Protein AF-A0A8S7UC18-F1 (afdb_monomer)

Mean predicted aligned error: 8.47 Å

Radius of gyration: 31.79 Å; Cα contacts (8 Å, |Δi|>4): 112; chains: 1; bounding box: 64×29×91 Å

Organism: Escherichia coli (NCBI:txid562)

Solvent-accessible surface area (backbone atoms only — not comparable to full-atom values): 7987 Å² total; per-residue (Å²): 125,61,69,57,77,45,94,47,32,38,75,38,68,78,39,92,89,30,37,31,83,45,75,54,35,80,92,78,70,40,64,42,39,63,86,57,65,70,41,51,53,31,55,48,50,60,50,50,50,49,20,46,74,50,72,45,82,92,50,94,93,53,94,54,54,61,59,54,19,49,50,48,51,51,50,50,53,46,63,75,77,46,83,52,79,92,52,71,69,72,74,55,87,57,61,68,60,51,37,45,76,70,66,40,46,68,57,53,54,52,58,74,70,50,82,51,93,92,66,68,88,76,94,68,87,86,86,130

Nearest PDB structures (foldseek):
  5yvq-assembly1_A  TM=8.294E-01  e=1.688E-02  Muvirus mu

Foldseek 3Di:
DDAQDDPLWAAQPPHHPHTHWDDADPVVRRHGRDDDPVVVVVVVCVQVVLLVVLVHDDDPVDDCSSVVSCCSVVVVVCLVVHDDVVCVCVPPPDPVVVCVVVVNVVVVVCVVQDADPVGDDDPDDDDD

Structure (mmCIF, N/CA/C/O backbone):
data_AF-A0A8S7UC18-F1
#
_entry.id   AF-A0A8S7UC18-F1
#
loop_
_atom_site.group_PDB
_atom_site.id
_atom_site.type_symbol
_atom_site.label_atom_id
_atom_site.label_alt_id
_atom_site.label_comp_id
_atom_site.label_asym_id
_atom_site.label_entity_id
_atom_site.label_seq_id
_atom_site.pdbx_PDB_ins_code
_atom_site.Cartn_x
_atom_site.Cartn_y
_atom_site.Cartn_z
_atom_site.occupancy
_atom_site.B_iso_or_equiv
_atom_site.auth_seq_id
_atom_site.auth_comp_id
_atom_site.auth_asym_id
_atom_site.auth_atom_id
_atom_site.pdbx_PDB_model_num
ATOM 1 N N . MET A 1 1 ? 11.197 -7.104 -11.464 1.00 84.38 1 MET A N 1
ATOM 2 C CA . MET A 1 1 ? 11.539 -5.950 -12.323 1.00 84.38 1 MET A CA 1
ATOM 3 C C . MET A 1 1 ? 12.794 -6.241 -13.143 1.00 84.38 1 MET A C 1
ATOM 5 O O . MET A 1 1 ? 13.804 -6.654 -12.576 1.00 84.38 1 MET A O 1
ATOM 9 N N . HIS A 1 2 ? 12.729 -6.039 -14.463 1.00 88.25 2 HIS A N 1
ATOM 10 C CA . HIS A 1 2 ? 13.870 -6.159 -15.384 1.00 88.25 2 HIS A CA 1
ATOM 11 C C . HIS A 1 2 ? 14.790 -4.935 -15.265 1.00 88.25 2 HIS A C 1
ATOM 13 O O . HIS A 1 2 ? 14.333 -3.851 -14.909 1.00 88.25 2 HIS A O 1
ATOM 19 N N . ARG A 1 3 ? 16.091 -5.085 -15.533 1.00 90.88 3 ARG A N 1
ATOM 20 C CA . ARG A 1 3 ? 17.024 -3.948 -15.664 1.00 90.88 3 ARG A CA 1
ATOM 21 C C . ARG A 1 3 ? 17.367 -3.756 -17.131 1.00 90.88 3 ARG A C 1
ATOM 23 O O . ARG A 1 3 ? 17.449 -4.730 -17.864 1.00 90.88 3 ARG A O 1
ATOM 30 N N . ILE A 1 4 ? 17.658 -2.520 -17.532 1.00 93.62 4 ILE A N 1
ATOM 31 C CA . ILE A 1 4 ? 18.018 -2.242 -18.922 1.00 93.62 4 ILE A CA 1
ATOM 32 C C . ILE A 1 4 ? 19.303 -2.975 -19.336 1.00 93.62 4 ILE A C 1
ATOM 34 O O . ILE A 1 4 ? 20.353 -2.854 -18.703 1.00 93.62 4 ILE A O 1
ATOM 38 N N . ASP A 1 5 ? 19.205 -3.734 -20.417 1.00 93.25 5 ASP A N 1
ATOM 39 C CA . ASP A 1 5 ? 20.225 -4.659 -20.913 1.00 93.25 5 ASP A CA 1
ATOM 40 C C . ASP A 1 5 ? 20.492 -4.493 -22.418 1.00 93.25 5 ASP A C 1
ATOM 42 O O . ASP A 1 5 ? 21.153 -5.324 -23.040 1.00 93.25 5 ASP A O 1
ATOM 46 N N . THR A 1 6 ? 20.027 -3.389 -23.011 1.00 94.19 6 THR A N 1
ATOM 47 C CA . THR A 1 6 ? 20.356 -3.023 -24.394 1.00 94.19 6 THR A CA 1
ATOM 48 C C . THR A 1 6 ? 21.851 -2.744 -24.567 1.00 94.19 6 THR A C 1
ATOM 50 O O . THR A 1 6 ? 22.554 -2.391 -23.622 1.00 94.19 6 THR A O 1
ATOM 53 N N . LEU A 1 7 ? 22.353 -2.837 -25.805 1.00 93.44 7 LEU A N 1
ATOM 54 C CA . LEU A 1 7 ? 23.780 -2.638 -26.122 1.00 93.44 7 LEU A CA 1
ATOM 55 C C . LEU A 1 7 ? 24.335 -1.271 -25.684 1.00 93.44 7 LEU A C 1
ATOM 57 O O . LEU A 1 7 ? 25.523 -1.131 -25.417 1.00 93.44 7 LEU A O 1
ATOM 61 N N . THR A 1 8 ? 23.473 -0.261 -25.611 1.00 94.25 8 THR A N 1
ATOM 62 C CA . THR A 1 8 ? 23.797 1.109 -25.183 1.00 94.25 8 THR A CA 1
ATOM 63 C C . THR A 1 8 ? 23.576 1.358 -23.685 1.00 94.25 8 THR A C 1
ATOM 65 O O . THR A 1 8 ? 23.678 2.497 -23.221 1.00 94.25 8 THR A O 1
ATOM 68 N N . ALA A 1 9 ? 23.202 0.333 -22.916 1.00 93.88 9 ALA A N 1
ATOM 69 C CA . ALA A 1 9 ? 23.102 0.438 -21.467 1.00 93.88 9 ALA A CA 1
ATOM 70 C C . ALA A 1 9 ? 24.495 0.644 -20.857 1.00 93.88 9 ALA A C 1
ATOM 72 O O . ALA A 1 9 ? 25.483 0.045 -21.286 1.00 93.88 9 ALA A O 1
ATOM 73 N N . VAL A 1 10 ? 24.592 1.481 -19.824 1.00 94.19 10 VAL A N 1
ATOM 74 C CA . VAL A 1 10 ? 25.854 1.642 -19.097 1.00 94.19 10 VAL A CA 1
ATOM 75 C C . VAL A 1 10 ? 26.005 0.471 -18.149 1.00 94.19 10 VAL A C 1
ATOM 77 O O . VAL A 1 10 ? 25.267 0.370 -17.164 1.00 94.19 10 VAL A O 1
ATOM 80 N N . LYS A 1 11 ? 26.971 -0.397 -18.451 1.00 94.06 11 LYS A N 1
ATOM 81 C CA . LYS A 1 11 ? 27.294 -1.549 -17.620 1.00 94.06 11 LYS A CA 1
ATOM 82 C C . LYS A 1 11 ? 27.693 -1.109 -16.211 1.00 94.06 11 LYS A C 1
ATOM 84 O O . LYS A 1 11 ? 28.453 -0.157 -16.055 1.00 94.06 11 LYS A O 1
ATOM 89 N N . ASP A 1 12 ? 27.162 -1.800 -15.206 1.00 93.38 12 ASP A N 1
ATOM 90 C CA . ASP A 1 12 ? 27.520 -1.638 -13.790 1.00 93.38 12 ASP A CA 1
ATOM 91 C C . ASP A 1 12 ? 27.392 -0.204 -13.226 1.00 93.38 12 ASP A C 1
ATOM 93 O O . ASP A 1 12 ? 28.030 0.131 -12.226 1.00 93.38 12 ASP A O 1
ATOM 97 N N . LYS A 1 13 ? 26.540 0.654 -13.816 1.00 93.44 13 LYS A N 1
ATOM 98 C CA . LYS A 1 13 ? 26.346 2.056 -13.383 1.00 93.44 13 LYS A CA 1
ATOM 99 C C . LYS A 1 13 ? 26.041 2.188 -11.884 1.00 93.44 13 LYS A C 1
ATOM 101 O O . LYS A 1 13 ? 26.439 3.171 -11.265 1.00 93.44 13 LYS A O 1
ATOM 106 N N . PHE A 1 14 ? 25.335 1.214 -11.310 1.00 93.56 14 PHE A N 1
ATOM 107 C CA . PHE A 1 14 ? 24.957 1.193 -9.893 1.00 93.56 14 PHE A CA 1
ATOM 108 C C . PHE A 1 14 ? 25.646 0.068 -9.094 1.00 93.56 14 PHE A C 1
ATOM 110 O O . PHE A 1 14 ? 25.153 -0.328 -8.036 1.00 93.56 14 PHE A O 1
ATOM 117 N N . GLY A 1 15 ? 26.758 -0.474 -9.602 1.00 94.19 15 GLY A N 1
ATOM 118 C CA . GLY A 1 15 ? 27.508 -1.595 -9.025 1.00 94.19 15 GLY A CA 1
ATOM 119 C C . GLY A 1 15 ? 27.461 -2.867 -9.886 1.00 94.19 15 GLY A C 1
ATOM 120 O O . GLY A 1 15 ? 26.775 -2.882 -10.908 1.00 94.19 15 GLY A O 1
ATOM 121 N N . PRO A 1 16 ? 28.164 -3.944 -9.485 1.00 94.62 16 PRO A N 1
ATOM 122 C CA . PRO A 1 16 ? 28.284 -5.164 -10.286 1.00 94.62 16 PRO A CA 1
ATOM 123 C C . PRO A 1 16 ? 26.925 -5.767 -10.676 1.00 94.62 16 PRO A C 1
ATOM 125 O O . PRO A 1 16 ? 26.067 -5.986 -9.821 1.00 94.62 16 PRO A O 1
ATOM 128 N N . GLY A 1 17 ? 26.728 -6.009 -11.972 1.00 90.06 17 GLY A N 1
ATOM 129 C CA . GLY A 1 17 ? 25.494 -6.509 -12.583 1.00 90.06 17 GLY A CA 1
ATOM 130 C C . GLY A 1 17 ? 24.363 -5.479 -12.695 1.00 90.06 17 GLY A C 1
ATOM 131 O O . GLY A 1 17 ? 23.266 -5.819 -13.135 1.00 90.06 17 GLY A O 1
ATOM 132 N N . LYS A 1 18 ? 24.577 -4.223 -12.283 1.00 93.00 18 LYS A N 1
ATOM 133 C CA . LYS A 1 18 ? 23.518 -3.206 -12.182 1.00 93.00 18 LYS A CA 1
ATOM 134 C C . LYS A 1 18 ? 23.664 -2.155 -13.273 1.00 93.00 18 LYS A C 1
ATOM 136 O O . LYS A 1 18 ? 24.070 -1.017 -13.024 1.00 93.00 18 LYS A O 1
ATOM 141 N N . ASN A 1 19 ? 23.291 -2.556 -14.483 1.00 94.31 19 ASN A N 1
ATOM 142 C CA . ASN A 1 19 ? 23.241 -1.673 -15.642 1.00 94.31 19 ASN A CA 1
ATOM 143 C C . ASN A 1 19 ? 22.250 -0.517 -15.432 1.00 94.31 19 ASN A C 1
ATOM 145 O O . ASN A 1 19 ? 21.282 -0.635 -14.670 1.00 94.31 19 ASN A O 1
ATOM 149 N N . GLY A 1 20 ? 22.487 0.607 -16.111 1.00 92.94 20 GLY A N 1
ATOM 150 C CA . GLY A 1 20 ? 21.640 1.791 -15.997 1.00 92.94 20 GLY A CA 1
ATOM 151 C C . GLY A 1 20 ? 21.587 2.656 -17.252 1.00 92.94 20 GLY A C 1
ATOM 152 O O . GLY A 1 20 ? 22.397 2.520 -18.170 1.00 92.94 20 GLY A O 1
ATOM 153 N N . PHE A 1 21 ? 20.625 3.578 -17.254 1.00 94.81 21 PHE A N 1
ATOM 154 C CA . PHE A 1 21 ? 20.389 4.522 -18.343 1.00 94.81 21 PHE A CA 1
ATOM 155 C C . PHE A 1 21 ? 21.452 5.624 -18.395 1.00 94.81 21 PHE A C 1
ATOM 157 O O . PHE A 1 21 ? 21.964 6.063 -17.360 1.00 94.81 21 PHE A O 1
ATOM 164 N N . THR A 1 22 ? 21.759 6.110 -19.592 1.00 93.62 22 THR A N 1
ATOM 165 C CA . THR A 1 22 ? 22.568 7.309 -19.823 1.00 93.62 22 THR A CA 1
ATOM 166 C C . THR A 1 22 ? 21.980 8.145 -20.943 1.00 93.62 22 THR A C 1
ATOM 168 O O . THR A 1 22 ? 21.486 7.608 -21.936 1.00 93.62 22 THR A O 1
ATOM 171 N N . ASP A 1 23 ? 22.124 9.459 -20.808 1.00 94.69 23 ASP A N 1
ATOM 172 C CA . ASP A 1 23 ? 21.851 10.386 -21.897 1.00 94.69 23 ASP A CA 1
ATOM 173 C C . ASP A 1 23 ? 22.912 10.249 -22.989 1.00 94.69 23 ASP A C 1
ATOM 175 O O . ASP A 1 23 ? 24.070 9.881 -22.734 1.00 94.69 23 ASP A O 1
ATOM 179 N N . GLY A 1 24 ? 22.501 10.572 -24.212 1.00 93.50 24 GLY A N 1
ATOM 180 C CA . GLY A 1 24 ? 23.411 10.722 -25.336 1.00 93.50 24 GLY A CA 1
ATOM 181 C C . GLY A 1 24 ? 24.214 12.016 -25.224 1.00 93.50 24 GLY A C 1
ATOM 182 O O . GLY A 1 24 ? 23.760 13.010 -24.664 1.00 93.50 24 GLY A O 1
ATOM 183 N N . ASN A 1 25 ? 25.421 12.018 -25.780 1.00 93.81 25 ASN A N 1
ATOM 184 C CA . ASN A 1 25 ? 26.259 13.204 -25.870 1.00 93.81 25 ASN A CA 1
ATOM 185 C C . ASN A 1 25 ? 26.979 13.223 -27.220 1.00 93.81 25 ASN A C 1
ATOM 187 O O . ASN A 1 25 ? 27.957 12.505 -27.429 1.00 93.81 25 ASN A O 1
ATOM 191 N N . LEU A 1 26 ? 26.500 14.083 -28.122 1.00 91.12 26 LEU A N 1
ATOM 192 C CA . LEU A 1 26 ? 27.039 14.224 -29.477 1.00 91.12 26 LEU A CA 1
ATOM 193 C C . LEU A 1 26 ? 28.514 14.642 -29.480 1.00 91.12 26 LEU A C 1
ATOM 195 O O . LEU A 1 26 ? 29.284 14.154 -30.300 1.00 91.12 26 LEU A O 1
ATOM 199 N N . ARG A 1 27 ? 28.933 15.495 -28.534 1.00 93.75 27 ARG A N 1
ATOM 200 C CA . ARG A 1 27 ? 30.317 15.989 -28.448 1.00 93.75 27 ARG A CA 1
ATOM 201 C C . ARG A 1 27 ? 31.310 14.874 -28.127 1.00 93.75 27 ARG A C 1
ATOM 203 O O . ARG A 1 27 ? 32.454 14.941 -28.557 1.00 93.75 27 ARG A O 1
ATOM 210 N N . THR A 1 28 ? 30.890 13.874 -27.355 1.00 90.62 28 THR A N 1
ATOM 211 C CA . THR A 1 28 ? 31.739 12.736 -26.969 1.00 90.62 28 THR A CA 1
ATOM 212 C C . THR A 1 28 ? 31.429 11.461 -27.755 1.00 90.62 28 THR A C 1
ATOM 214 O O . THR A 1 28 ? 32.018 10.423 -27.467 1.00 90.62 28 THR A O 1
ATOM 217 N N . GLY A 1 29 ? 30.500 11.514 -28.717 1.00 89.94 29 GLY A N 1
ATOM 218 C CA . GLY A 1 29 ? 30.042 10.347 -29.475 1.00 89.94 29 GLY A CA 1
ATOM 219 C C . GLY A 1 29 ? 29.262 9.317 -28.646 1.00 89.94 29 GLY A C 1
ATOM 220 O O . GLY A 1 29 ? 29.080 8.186 -29.090 1.00 89.94 29 GLY A O 1
ATOM 221 N N . ARG A 1 30 ? 28.802 9.668 -27.437 1.00 89.50 30 ARG A N 1
ATOM 222 C CA . ARG A 1 30 ? 28.034 8.757 -26.574 1.00 89.50 30 ARG A CA 1
ATOM 223 C C . ARG A 1 30 ? 26.602 8.634 -27.090 1.00 89.50 30 ARG A C 1
ATOM 225 O O . ARG A 1 30 ? 25.895 9.635 -27.189 1.00 89.50 30 ARG A O 1
ATOM 232 N N . LEU A 1 31 ? 26.152 7.408 -27.337 1.00 92.12 31 LEU A N 1
ATOM 233 C CA . LEU A 1 31 ? 24.748 7.118 -27.627 1.00 92.12 31 LEU A CA 1
ATOM 234 C C . LEU A 1 31 ? 23.908 7.152 -26.343 1.00 92.12 31 LEU A C 1
ATOM 236 O O . LEU A 1 31 ? 24.386 6.767 -25.275 1.00 92.12 31 LEU A O 1
ATOM 240 N N . ALA A 1 32 ? 22.658 7.600 -26.458 1.00 95.50 32 ALA A N 1
ATOM 241 C CA . ALA A 1 32 ? 21.679 7.446 -25.387 1.00 95.50 32 ALA A CA 1
ATOM 242 C C . ALA A 1 32 ? 21.317 5.966 -25.216 1.00 95.50 32 ALA A C 1
ATOM 244 O O . ALA A 1 32 ? 21.369 5.197 -26.179 1.00 95.50 32 ALA A O 1
ATOM 245 N N . THR A 1 33 ? 20.919 5.571 -24.008 1.00 95.69 33 THR A N 1
ATOM 246 C CA . THR A 1 33 ? 20.434 4.211 -23.770 1.00 95.69 33 THR A CA 1
ATOM 247 C C . THR A 1 33 ? 19.137 3.959 -24.534 1.00 95.69 33 THR A C 1
ATOM 249 O O . THR A 1 33 ? 18.122 4.607 -24.294 1.00 95.69 33 THR A O 1
ATOM 252 N N . TRP A 1 34 ? 19.166 2.991 -25.442 1.00 94.56 34 TRP A N 1
ATOM 253 C CA . TRP A 1 34 ? 17.998 2.476 -26.135 1.00 94.56 34 TRP A CA 1
ATOM 254 C C . TRP A 1 34 ? 17.048 1.796 -25.167 1.00 94.56 34 TRP A C 1
ATOM 256 O O . TRP A 1 34 ? 17.471 1.058 -24.274 1.00 94.56 34 TRP A O 1
ATOM 266 N N . LEU A 1 35 ? 15.763 2.018 -25.403 1.00 92.62 35 LEU A N 1
ATOM 267 C CA . LEU A 1 35 ? 14.676 1.345 -24.715 1.00 92.62 35 LEU A CA 1
ATOM 268 C C . LEU A 1 35 ? 14.359 0.025 -25.433 1.00 92.62 35 LEU A C 1
ATOM 270 O O . LEU A 1 35 ? 14.496 -0.064 -26.652 1.00 92.62 35 LEU A O 1
ATOM 274 N N . ASN A 1 36 ? 13.934 -0.994 -24.687 1.00 91.31 36 ASN A N 1
ATOM 275 C CA . ASN A 1 36 ? 13.451 -2.265 -25.231 1.00 91.31 36 ASN A CA 1
ATOM 276 C C . ASN A 1 36 ? 12.106 -2.652 -24.603 1.00 91.31 36 ASN A C 1
ATOM 278 O O . ASN A 1 36 ? 11.757 -2.158 -23.531 1.00 91.31 36 ASN A O 1
ATOM 282 N N . SER A 1 37 ? 11.358 -3.531 -25.276 1.00 94.38 37 SER A N 1
ATOM 283 C CA . SER A 1 37 ? 10.059 -4.006 -24.784 1.00 94.38 37 SER A CA 1
ATOM 284 C C . SER A 1 37 ? 10.197 -4.727 -23.448 1.00 94.38 37 SER A C 1
ATOM 286 O O . SER A 1 37 ? 9.489 -4.383 -22.520 1.00 94.38 37 SER A O 1
ATOM 288 N N . ALA A 1 38 ? 11.195 -5.604 -23.291 1.00 92.75 38 ALA A N 1
ATOM 289 C CA . ALA A 1 38 ? 11.399 -6.374 -22.061 1.00 92.75 38 ALA A CA 1
ATOM 290 C C . ALA A 1 38 ? 11.433 -5.511 -20.780 1.00 92.75 38 ALA A C 1
ATOM 292 O O . ALA A 1 38 ? 10.881 -5.903 -19.754 1.00 92.75 38 ALA A O 1
ATOM 293 N N . MET A 1 39 ? 12.052 -4.324 -20.824 1.00 92.19 39 MET A N 1
ATOM 294 C CA . MET A 1 39 ? 12.046 -3.389 -19.694 1.00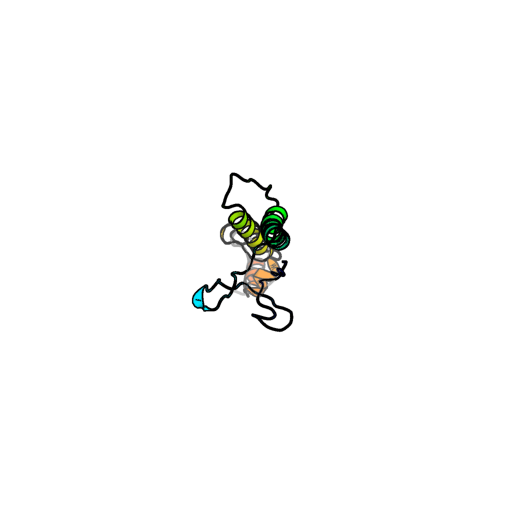 92.19 39 MET A CA 1
ATOM 295 C C . MET A 1 39 ? 10.666 -2.759 -19.463 1.00 92.19 39 MET A C 1
ATOM 297 O O . MET A 1 39 ? 10.238 -2.643 -18.316 1.00 92.19 39 MET A O 1
ATOM 301 N N . TRP A 1 40 ? 9.992 -2.324 -20.527 1.00 94.00 40 TRP A N 1
ATOM 302 C CA . TRP A 1 40 ? 8.689 -1.660 -20.435 1.00 94.00 40 TRP A CA 1
ATOM 303 C C . TRP A 1 40 ? 7.568 -2.619 -20.048 1.00 94.00 40 TRP A C 1
ATOM 305 O O . TRP A 1 40 ? 6.765 -2.267 -19.190 1.00 94.00 40 TRP A O 1
ATOM 315 N N . ASP A 1 41 ? 7.581 -3.836 -20.585 1.00 95.75 41 ASP A N 1
ATOM 316 C CA . ASP A 1 41 ? 6.683 -4.919 -20.193 1.00 95.75 41 ASP A CA 1
ATOM 317 C C . ASP A 1 41 ? 6.869 -5.212 -18.700 1.00 95.75 41 ASP A C 1
ATOM 319 O O . ASP A 1 41 ? 5.907 -5.238 -17.945 1.00 95.75 41 ASP A O 1
ATOM 323 N N . ALA A 1 42 ? 8.116 -5.309 -18.219 1.00 94.94 42 ALA A N 1
ATOM 324 C CA . ALA A 1 42 ? 8.365 -5.505 -16.794 1.00 94.94 42 ALA A CA 1
ATOM 325 C C . ALA A 1 42 ? 7.860 -4.340 -15.924 1.00 94.94 42 ALA A C 1
ATOM 327 O O . ALA A 1 42 ? 7.390 -4.581 -14.821 1.00 94.94 42 ALA A O 1
ATOM 328 N N . ILE A 1 43 ? 7.960 -3.084 -16.375 1.00 94.50 43 ILE A N 1
ATOM 329 C CA . ILE A 1 43 ? 7.388 -1.939 -15.643 1.00 94.50 43 ILE A CA 1
ATOM 330 C C . ILE A 1 43 ? 5.859 -2.031 -15.614 1.00 94.50 43 ILE A C 1
ATOM 332 O O . ILE A 1 43 ? 5.263 -1.803 -14.562 1.00 94.50 43 ILE A O 1
ATOM 336 N N . GLN A 1 44 ? 5.238 -2.364 -16.746 1.00 95.25 44 GLN A N 1
ATOM 337 C CA . GLN A 1 44 ? 3.792 -2.522 -16.850 1.00 95.25 44 GLN A CA 1
ATOM 338 C C . GLN A 1 44 ? 3.300 -3.611 -15.895 1.00 95.25 44 GLN A C 1
ATOM 340 O O . GLN A 1 44 ? 2.444 -3.332 -15.065 1.00 95.25 44 GLN A O 1
ATOM 345 N N . GLU A 1 45 ? 3.887 -4.806 -15.945 1.00 96.56 45 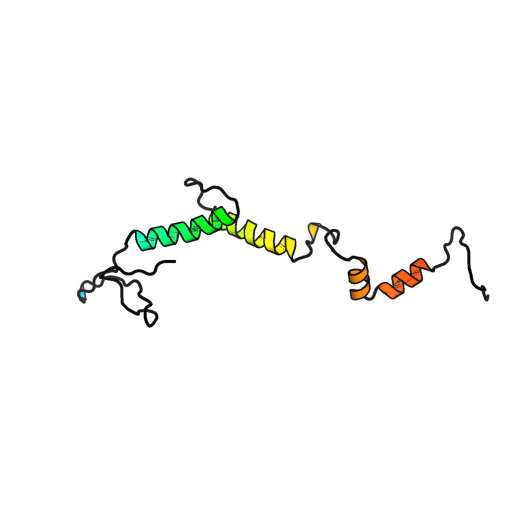GLU A N 1
ATOM 346 C CA . GLU A 1 45 ? 3.449 -5.941 -15.129 1.00 96.56 45 GLU A CA 1
ATOM 347 C C . GLU A 1 45 ? 3.661 -5.711 -13.624 1.00 96.56 45 GLU A C 1
ATOM 349 O O . GLU A 1 45 ? 2.857 -6.166 -12.815 1.00 96.56 45 GLU A O 1
ATOM 354 N N . GLU A 1 46 ? 4.688 -4.958 -13.212 1.00 96.19 46 GLU A N 1
ATOM 355 C CA . GLU A 1 46 ? 4.862 -4.584 -11.797 1.00 96.19 46 GLU A CA 1
ATOM 356 C C . GLU A 1 46 ? 3.755 -3.631 -11.317 1.00 96.19 46 GLU A C 1
ATOM 358 O O . GLU A 1 46 ? 3.300 -3.738 -10.180 1.00 96.19 46 GLU A O 1
ATOM 363 N N . ILE A 1 47 ? 3.293 -2.713 -12.173 1.00 95.62 47 ILE A N 1
ATOM 364 C CA . ILE A 1 47 ? 2.194 -1.791 -11.850 1.00 95.62 47 ILE A CA 1
ATOM 365 C C . ILE A 1 47 ? 0.848 -2.524 -11.895 1.00 95.62 47 ILE A C 1
ATOM 367 O O . ILE A 1 47 ? 0.074 -2.446 -10.939 1.00 95.62 47 ILE A O 1
ATOM 371 N N . CYS A 1 48 ? 0.581 -3.254 -12.979 1.00 96.50 48 CYS A N 1
ATOM 372 C CA . CYS A 1 48 ? -0.633 -4.041 -13.172 1.00 96.50 48 CYS A CA 1
ATOM 373 C C . CYS A 1 48 ? -0.799 -5.080 -12.062 1.00 96.50 48 CYS A C 1
ATOM 375 O O . CYS A 1 48 ? -1.854 -5.132 -11.436 1.00 96.50 48 CYS A O 1
ATOM 377 N N . GLY A 1 49 ? 0.270 -5.796 -11.709 1.00 96.19 49 GLY A N 1
ATOM 378 C CA . GLY A 1 49 ? 0.231 -6.803 -10.656 1.00 96.19 49 GLY A CA 1
ATOM 379 C C . GLY A 1 49 ? -0.129 -6.245 -9.275 1.00 96.19 49 GLY A C 1
ATOM 380 O O . GLY A 1 49 ? -0.742 -6.953 -8.480 1.00 96.19 49 GLY A O 1
ATOM 381 N N . VAL A 1 50 ? 0.202 -4.985 -8.959 1.00 95.69 50 VAL A N 1
ATOM 382 C CA . VAL A 1 50 ? -0.259 -4.336 -7.713 1.00 95.69 50 VAL A CA 1
ATOM 383 C C . VAL A 1 50 ? -1.765 -4.071 -7.758 1.00 95.69 50 VAL A C 1
ATOM 385 O O . VAL A 1 50 ? -2.456 -4.305 -6.767 1.00 95.69 50 VAL A O 1
ATOM 388 N N . ILE A 1 51 ? -2.276 -3.610 -8.899 1.00 96.31 51 ILE A N 1
ATOM 389 C CA . ILE A 1 51 ? -3.696 -3.292 -9.098 1.00 96.31 51 ILE A CA 1
ATOM 390 C C . ILE A 1 51 ? -4.551 -4.560 -9.023 1.00 96.31 51 ILE A C 1
ATOM 392 O O . ILE A 1 51 ? -5.530 -4.611 -8.278 1.00 96.31 51 ILE A O 1
ATOM 396 N N . GLU A 1 52 ? -4.130 -5.614 -9.714 1.00 95.62 52 GLU A N 1
ATOM 397 C CA . GLU A 1 52 ? -4.827 -6.899 -9.733 1.00 95.62 52 GLU A CA 1
ATOM 398 C C . GLU A 1 52 ? -4.798 -7.585 -8.363 1.00 95.62 52 GLU A C 1
ATOM 400 O O . GLU A 1 52 ? -5.810 -8.127 -7.921 1.00 95.62 52 GLU A O 1
ATOM 405 N N . LYS A 1 53 ? -3.675 -7.512 -7.631 1.00 93.81 53 LYS A N 1
ATOM 406 C CA . LYS A 1 53 ? -3.594 -8.014 -6.245 1.00 93.81 53 LYS A CA 1
ATOM 407 C C . LYS A 1 53 ? -4.522 -7.277 -5.286 1.00 93.81 53 LYS A C 1
ATOM 409 O O . LYS A 1 53 ? -4.956 -7.871 -4.305 1.00 93.81 53 LYS A O 1
ATOM 414 N N . ALA A 1 54 ? -4.832 -6.011 -5.559 1.00 92.56 54 ALA A N 1
ATOM 415 C CA . ALA A 1 54 ? -5.844 -5.265 -4.819 1.00 92.56 54 ALA A CA 1
ATOM 416 C C . ALA A 1 54 ? -7.287 -5.651 -5.211 1.00 92.56 54 ALA A C 1
ATOM 418 O O . ALA A 1 54 ? -8.233 -5.105 -4.647 1.00 92.56 54 ALA A O 1
ATOM 419 N N . GLY A 1 55 ? -7.471 -6.569 -6.168 1.00 92.62 55 GLY A N 1
ATOM 420 C CA . GLY A 1 55 ? -8.776 -7.014 -6.662 1.00 92.62 55 GLY A CA 1
ATOM 421 C C . GLY A 1 55 ? -9.435 -6.051 -7.653 1.00 92.62 55 GLY A C 1
ATOM 422 O O . GLY A 1 55 ? -10.634 -6.162 -7.896 1.00 92.62 55 GLY A O 1
ATOM 423 N N . ILE A 1 56 ? -8.684 -5.095 -8.206 1.00 94.88 56 ILE A N 1
ATOM 424 C CA . ILE A 1 56 ? -9.185 -4.121 -9.181 1.00 94.88 56 ILE A CA 1
ATOM 425 C C . ILE A 1 56 ? -8.937 -4.654 -10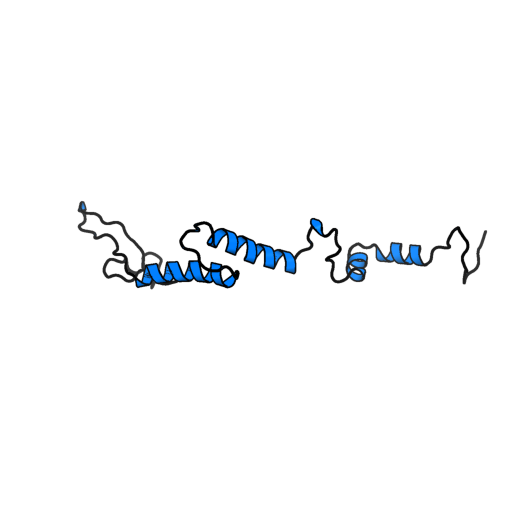.600 1.00 94.88 56 ILE A C 1
ATOM 427 O O . ILE A 1 56 ? -7.830 -5.080 -10.923 1.00 94.88 56 ILE A O 1
ATOM 431 N N . GLU A 1 57 ? -9.949 -4.589 -11.467 1.00 96.56 57 GLU A N 1
ATOM 432 C CA . GLU A 1 57 ? -9.808 -4.900 -12.896 1.00 96.56 57 GLU A CA 1
ATOM 433 C C . GLU A 1 57 ? -9.120 -3.745 -13.645 1.00 96.56 57 GLU A C 1
ATOM 435 O O . GLU A 1 57 ? -9.434 -2.572 -13.430 1.00 96.56 57 GLU A O 1
ATOM 440 N N . LEU A 1 58 ? -8.172 -4.055 -14.531 1.00 96.19 58 LEU A N 1
ATOM 441 C CA . LEU A 1 58 ? -7.423 -3.049 -15.288 1.00 96.19 58 LEU A CA 1
ATOM 442 C C . LEU A 1 58 ? -8.328 -2.291 -16.271 1.00 96.19 58 LEU A C 1
ATOM 444 O O . LEU A 1 58 ? -9.039 -2.887 -17.077 1.00 96.19 58 LEU A O 1
ATOM 448 N N . ASN A 1 59 ? -8.245 -0.962 -16.251 1.00 96.62 59 ASN A N 1
ATOM 449 C CA . ASN A 1 59 ? -9.034 -0.075 -17.092 1.00 96.62 59 ASN A CA 1
ATOM 450 C C . ASN A 1 59 ? -8.136 0.994 -17.724 1.00 96.62 59 ASN A C 1
ATOM 452 O O . ASN A 1 59 ? -7.681 1.926 -17.071 1.00 96.62 59 ASN A O 1
ATOM 456 N N . LYS A 1 60 ? -7.931 0.892 -19.039 1.00 95.75 60 LYS A N 1
ATOM 457 C CA . LYS A 1 60 ? -7.071 1.809 -19.805 1.00 95.75 60 LYS A CA 1
ATOM 458 C C . LYS A 1 60 ? -7.530 3.274 -19.806 1.00 95.75 60 LYS A C 1
ATOM 460 O O . LYS A 1 60 ? -6.715 4.149 -20.079 1.00 95.75 60 LYS A O 1
ATOM 465 N N . GLU A 1 61 ? -8.809 3.535 -19.537 1.00 97.19 61 GLU A N 1
ATOM 466 C CA . GLU A 1 61 ? -9.366 4.894 -19.469 1.00 97.19 61 GLU A CA 1
ATOM 467 C C . GLU A 1 61 ? -9.182 5.519 -18.072 1.00 97.19 61 GLU A C 1
ATOM 469 O O . GLU A 1 61 ? -9.537 6.675 -17.845 1.00 97.19 61 GLU A O 1
ATOM 474 N N . GLU A 1 62 ? -8.639 4.760 -17.117 1.00 93.81 62 GLU A N 1
ATOM 475 C CA . GLU A 1 62 ? -8.478 5.153 -15.724 1.00 93.81 62 GLU A CA 1
ATOM 476 C C . GLU A 1 62 ? -6.993 5.283 -15.365 1.00 93.81 62 GLU A C 1
ATOM 478 O O . GLU A 1 62 ? -6.194 4.365 -15.532 1.00 93.81 62 GLU A O 1
ATOM 483 N N . HIS A 1 63 ? -6.599 6.456 -14.868 1.00 94.19 63 HIS A N 1
ATOM 484 C CA . HIS A 1 63 ? -5.188 6.799 -14.644 1.00 94.19 63 HIS A CA 1
ATOM 485 C C . HIS A 1 63 ? -4.814 6.934 -13.159 1.00 94.19 63 HIS A C 1
ATOM 487 O O . HIS A 1 63 ? -3.740 7.432 -12.831 1.00 94.19 63 HIS A O 1
ATOM 493 N N . ASP A 1 64 ? -5.684 6.480 -12.253 1.00 96.25 64 ASP A N 1
ATOM 494 C CA . ASP A 1 64 ? -5.485 6.494 -10.798 1.00 96.25 64 ASP A CA 1
ATOM 495 C C . ASP A 1 64 ? -5.596 5.094 -10.154 1.00 96.25 64 ASP A C 1
ATOM 497 O O . ASP A 1 64 ? -5.607 4.967 -8.928 1.00 96.25 64 ASP A O 1
ATOM 501 N N . GLN A 1 65 ? -5.616 4.024 -10.958 1.00 95.44 65 GLN A N 1
ATOM 502 C CA . GLN A 1 65 ? -5.801 2.651 -10.470 1.00 95.44 65 GLN A CA 1
ATOM 503 C C . GLN A 1 65 ? -4.712 2.203 -9.488 1.00 95.44 65 GLN A C 1
ATOM 505 O O . GLN A 1 65 ? -5.023 1.603 -8.462 1.00 95.44 65 GLN A O 1
ATOM 510 N N . LEU A 1 66 ? -3.440 2.538 -9.747 1.00 95.62 66 LEU A N 1
ATOM 511 C CA . LEU A 1 66 ? -2.342 2.219 -8.825 1.00 95.62 66 LEU A CA 1
ATOM 512 C C . LEU A 1 66 ? -2.527 2.913 -7.468 1.00 95.62 66 LEU A C 1
ATOM 514 O O . LEU A 1 66 ? -2.274 2.321 -6.422 1.00 95.62 66 LEU A O 1
ATOM 518 N N . TYR A 1 67 ? -3.006 4.157 -7.473 1.00 93.81 67 TYR A N 1
ATOM 519 C CA . TYR A 1 67 ? -3.293 4.897 -6.247 1.00 93.81 67 TYR A CA 1
ATOM 520 C C . TYR A 1 67 ? -4.431 4.241 -5.451 1.00 93.81 67 TYR A C 1
ATOM 522 O O . TYR A 1 67 ? -4.284 4.005 -4.250 1.00 93.81 67 TYR A O 1
ATOM 530 N N . LYS A 1 68 ? -5.529 3.870 -6.123 1.00 93.25 68 LYS A N 1
ATOM 531 C CA . LYS A 1 68 ? -6.651 3.137 -5.512 1.00 93.25 68 LYS A CA 1
ATOM 532 C C . LYS A 1 68 ? -6.210 1.790 -4.941 1.00 93.25 68 LYS A C 1
ATOM 534 O O . LYS A 1 68 ? -6.576 1.460 -3.817 1.00 93.25 68 LYS A O 1
ATOM 539 N N . ALA A 1 69 ? -5.379 1.054 -5.676 1.00 94.62 69 ALA A N 1
ATOM 540 C CA . ALA A 1 69 ? -4.831 -0.224 -5.239 1.00 94.62 69 ALA A CA 1
ATOM 541 C C . ALA A 1 69 ? -4.008 -0.085 -3.952 1.00 94.62 69 ALA A C 1
ATOM 543 O O . ALA A 1 69 ? -4.213 -0.838 -3.005 1.00 94.62 69 ALA A O 1
ATOM 544 N N . ILE A 1 70 ? -3.128 0.920 -3.877 1.00 92.56 70 ILE A N 1
ATOM 545 C CA . ILE A 1 70 ? -2.335 1.195 -2.671 1.00 92.56 70 ILE A CA 1
ATOM 546 C C . ILE A 1 70 ? -3.244 1.538 -1.487 1.00 92.56 70 ILE A C 1
ATOM 548 O O . ILE A 1 70 ? -3.043 1.003 -0.400 1.00 92.56 70 ILE A O 1
ATOM 552 N N . LEU A 1 71 ? -4.259 2.388 -1.682 1.00 89.12 71 LEU A N 1
ATOM 553 C CA . LEU A 1 71 ? -5.213 2.713 -0.618 1.00 89.12 71 LEU A CA 1
ATOM 554 C C . LEU A 1 71 ? -5.969 1.483 -0.112 1.00 89.12 71 LEU A C 1
ATOM 556 O O . LEU A 1 71 ? -6.181 1.369 1.091 1.00 89.12 71 LEU A O 1
ATOM 560 N N . LEU A 1 72 ? -6.367 0.572 -1.001 1.00 88.62 72 LEU A N 1
ATOM 561 C CA . LEU A 1 72 ? -7.061 -0.655 -0.613 1.00 88.62 72 LEU A CA 1
ATOM 562 C C . LEU A 1 72 ? -6.139 -1.635 0.105 1.00 88.62 72 LEU A C 1
ATOM 564 O O . LEU A 1 72 ? -6.519 -2.152 1.148 1.00 88.62 72 LEU A O 1
ATOM 568 N N . LEU A 1 73 ? -4.933 -1.870 -0.410 1.00 89.31 73 LEU A N 1
ATOM 569 C CA . LEU A 1 73 ? -3.984 -2.803 0.200 1.00 89.31 73 LEU A CA 1
ATOM 570 C C . LEU A 1 73 ? -3.521 -2.307 1.573 1.00 89.31 73 LEU A C 1
ATOM 572 O O . LEU A 1 73 ? -3.527 -3.063 2.540 1.00 89.31 73 LEU A O 1
ATOM 576 N N . VAL A 1 74 ? -3.167 -1.024 1.676 1.00 86.75 74 VAL A N 1
ATOM 577 C CA . VAL A 1 74 ? -2.747 -0.426 2.949 1.00 86.75 74 VAL A CA 1
ATOM 578 C C . VAL A 1 74 ? -3.937 -0.260 3.890 1.00 86.75 74 VAL A C 1
ATOM 580 O O . VAL A 1 74 ? -3.831 -0.578 5.067 1.00 86.75 74 VAL A O 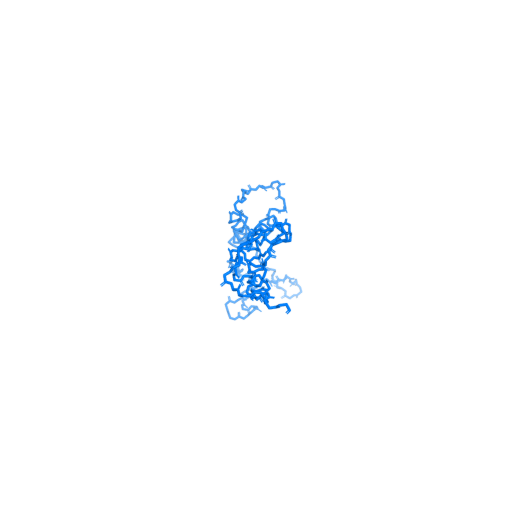1
ATOM 583 N N . GLY A 1 75 ? -5.085 0.200 3.390 1.00 80.62 75 GLY A N 1
ATOM 584 C CA . GLY A 1 75 ? -6.300 0.334 4.192 1.00 80.62 75 GLY A CA 1
ATOM 585 C C . GLY A 1 75 ? -6.799 -1.010 4.722 1.00 80.62 75 GLY A C 1
ATOM 586 O O . GLY A 1 75 ? -7.196 -1.089 5.878 1.00 80.62 75 GLY A O 1
ATOM 587 N N . GLY A 1 76 ? -6.737 -2.066 3.908 1.00 76.44 76 GLY A N 1
ATOM 588 C CA . GLY A 1 76 ? -7.035 -3.438 4.312 1.00 76.44 76 GLY A CA 1
ATOM 589 C C . GLY A 1 76 ? -6.114 -3.907 5.434 1.00 76.44 76 GLY A C 1
ATOM 590 O O . GLY A 1 76 ? -6.609 -4.281 6.490 1.00 76.44 76 GLY A O 1
ATOM 591 N N . ALA A 1 77 ? -4.797 -3.775 5.251 1.00 72.88 77 ALA A N 1
ATOM 592 C CA . ALA A 1 77 ? -3.816 -4.157 6.268 1.00 72.88 77 ALA A CA 1
ATOM 593 C C . ALA A 1 77 ? -4.003 -3.394 7.594 1.00 72.88 77 ALA A C 1
ATOM 595 O O . ALA A 1 77 ? -3.978 -3.992 8.665 1.00 72.88 77 ALA A O 1
ATOM 596 N N . ILE A 1 78 ? -4.265 -2.081 7.542 1.00 74.50 78 ILE A N 1
ATOM 597 C CA . ILE A 1 78 ? -4.517 -1.280 8.751 1.00 74.50 78 ILE A CA 1
ATOM 598 C C . ILE A 1 78 ? -5.793 -1.740 9.463 1.00 74.50 78 ILE A C 1
ATOM 600 O O . ILE A 1 78 ? -5.816 -1.787 10.687 1.00 74.50 78 ILE A O 1
ATOM 604 N N . ASN A 1 79 ? -6.854 -2.069 8.724 1.00 73.62 79 ASN A N 1
ATOM 605 C CA . ASN A 1 79 ? -8.111 -2.502 9.334 1.00 73.62 79 ASN A CA 1
ATOM 606 C C . ASN A 1 79 ? -8.005 -3.875 10.019 1.00 73.62 79 ASN A C 1
ATOM 608 O O . ASN A 1 79 ? -8.827 -4.157 10.885 1.00 73.62 79 ASN A O 1
ATOM 612 N N . GLU A 1 80 ? -7.049 -4.721 9.627 1.00 77.44 80 GLU A N 1
ATOM 613 C CA . GLU A 1 80 ? -6.804 -6.017 10.276 1.00 77.44 80 GLU A CA 1
ATOM 614 C C . GLU A 1 80 ? -5.907 -5.891 11.518 1.00 77.44 80 GLU A C 1
ATOM 616 O O . GLU A 1 80 ? -6.090 -6.635 12.476 1.00 77.44 80 GLU A O 1
ATOM 621 N N . GLU A 1 81 ? -4.962 -4.946 11.531 1.00 82.00 81 GLU A N 1
ATOM 622 C CA . GLU A 1 81 ? -3.964 -4.827 12.607 1.00 82.00 81 GLU A CA 1
ATOM 623 C C . GLU A 1 81 ? -4.262 -3.722 13.637 1.00 82.00 81 GLU A C 1
ATOM 625 O O . GLU A 1 81 ? -3.636 -3.687 14.700 1.00 82.00 81 GLU A O 1
ATOM 630 N N . ALA A 1 82 ? -5.180 -2.792 13.350 1.00 86.81 82 ALA A N 1
ATOM 631 C CA . ALA A 1 82 ? -5.423 -1.617 14.187 1.00 86.81 82 ALA A CA 1
ATOM 632 C C . ALA A 1 82 ? -6.896 -1.416 14.563 1.00 86.81 82 ALA A C 1
ATOM 634 O O . ALA A 1 82 ? -7.814 -1.692 13.795 1.00 86.81 82 ALA A O 1
ATOM 635 N N . LEU A 1 83 ? 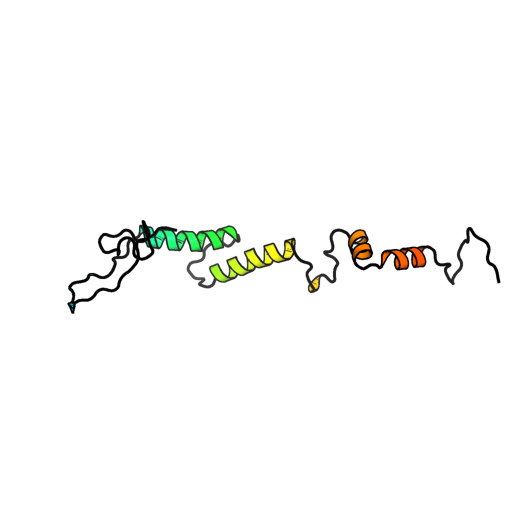-7.111 -0.811 15.736 1.00 90.56 83 LEU A N 1
ATOM 636 C CA . LEU A 1 83 ? -8.425 -0.331 16.163 1.00 90.56 83 LEU A CA 1
ATOM 637 C C . LEU A 1 83 ? -8.810 0.929 15.386 1.00 90.56 83 LEU A C 1
ATOM 639 O O . LEU A 1 83 ? -8.059 1.910 15.336 1.00 90.56 83 LEU A O 1
ATOM 643 N N . LEU A 1 84 ? -10.014 0.942 14.821 1.00 89.75 84 LEU A N 1
ATOM 644 C CA . LEU A 1 84 ? -10.508 2.065 14.037 1.00 89.75 84 LEU A CA 1
ATOM 645 C C . LEU A 1 84 ? -11.347 2.997 14.910 1.00 89.75 84 LEU A C 1
ATOM 647 O O . LEU A 1 84 ? -12.346 2.600 15.504 1.00 89.75 84 LEU A O 1
ATOM 651 N N . ILE A 1 85 ? -11.021 4.293 14.895 1.00 90.31 85 ILE A N 1
ATOM 652 C CA . ILE A 1 85 ? -11.740 5.321 15.676 1.00 90.31 85 ILE A CA 1
ATOM 653 C C . ILE A 1 85 ? -13.256 5.280 15.413 1.00 90.31 85 ILE A C 1
ATOM 655 O O . ILE A 1 85 ? -14.053 5.393 16.342 1.00 90.31 85 ILE A O 1
ATOM 659 N N . LYS A 1 86 ? -13.665 5.063 14.154 1.00 90.69 86 LYS A N 1
ATOM 660 C CA . LYS A 1 86 ? -15.082 4.983 13.752 1.00 90.69 86 LYS A CA 1
ATOM 661 C C . LYS A 1 86 ? -15.853 3.839 14.425 1.00 90.69 86 LYS A C 1
ATOM 663 O O . LYS A 1 86 ? -17.069 3.933 14.546 1.00 90.69 86 LYS A O 1
ATOM 668 N N . ASN A 1 87 ? -15.161 2.776 14.837 1.00 92.19 87 ASN A N 1
ATOM 669 C CA . ASN A 1 87 ? -15.767 1.596 15.446 1.00 92.19 87 ASN A CA 1
ATOM 670 C C . ASN A 1 87 ? -15.970 1.774 16.954 1.00 92.19 87 ASN A C 1
ATOM 672 O O . ASN A 1 87 ? -16.639 0.946 17.569 1.00 92.19 87 ASN A O 1
ATOM 676 N N . ASN A 1 88 ? -15.417 2.836 17.554 1.00 94.56 88 ASN A N 1
ATOM 677 C CA . ASN A 1 88 ? -15.531 3.123 18.982 1.00 94.56 88 ASN A CA 1
ATOM 678 C C . ASN A 1 88 ? -15.234 1.886 19.858 1.00 94.56 88 ASN A C 1
ATOM 680 O O . ASN A 1 88 ? -16.030 1.526 20.725 1.00 94.56 88 ASN A O 1
ATOM 684 N N . LEU A 1 89 ? -14.106 1.216 19.585 1.00 94.12 89 LEU A N 1
ATOM 685 C CA . LEU A 1 89 ? -13.614 0.022 20.291 1.00 94.12 89 LEU A CA 1
ATOM 686 C C . LEU A 1 89 ? -14.499 -1.234 20.169 1.00 94.12 89 LEU A C 1
ATOM 688 O O . LEU A 1 89 ? -14.272 -2.220 20.871 1.00 94.12 89 LEU A O 1
ATOM 692 N N . SER A 1 90 ? -15.514 -1.240 19.298 1.00 93.56 90 SER A N 1
ATOM 693 C CA . SER A 1 90 ? -16.310 -2.453 19.038 1.00 93.56 90 SER A CA 1
ATOM 694 C C . SER A 1 90 ? -15.519 -3.561 18.331 1.00 93.56 90 SER A C 1
ATOM 696 O O . SER A 1 90 ? -15.940 -4.714 18.366 1.00 93.56 90 SER A O 1
ATOM 698 N N . ASP A 1 91 ? -14.377 -3.203 17.751 1.00 93.12 91 ASP A N 1
ATOM 699 C CA . ASP A 1 91 ? -13.390 -4.030 17.059 1.00 93.12 91 ASP A CA 1
ATOM 700 C C . ASP A 1 91 ? -12.258 -4.547 17.965 1.00 93.12 91 ASP A C 1
ATOM 702 O O . ASP A 1 91 ? -11.322 -5.173 17.479 1.00 93.12 91 ASP A O 1
ATOM 706 N N . VAL A 1 92 ? -12.336 -4.328 19.281 1.00 94.00 92 VAL A N 1
ATOM 707 C CA . VAL A 1 92 ? -11.436 -4.982 20.243 1.00 94.00 92 VAL A CA 1
ATOM 708 C C . VAL A 1 92 ? -11.748 -6.480 20.304 1.00 94.00 92 VAL A C 1
ATOM 710 O O . VAL A 1 92 ? -12.878 -6.858 20.624 1.00 94.00 92 VAL A O 1
ATOM 713 N N . GLU A 1 93 ? -10.738 -7.310 20.036 1.00 92.44 93 GLU A N 1
ATOM 714 C CA . GLU A 1 93 ? -10.847 -8.775 20.016 1.00 92.44 93 GLU A CA 1
ATOM 715 C C . GLU A 1 93 ? -11.119 -9.354 21.413 1.00 92.44 93 GLU A C 1
ATOM 717 O O . GLU A 1 93 ? -12.154 -9.988 21.624 1.00 92.44 93 GLU A O 1
ATOM 722 N N . ASP A 1 94 ? -10.250 -9.062 22.389 1.00 95.75 94 ASP A N 1
ATOM 723 C CA . ASP A 1 94 ? -10.434 -9.458 23.789 1.00 95.75 94 ASP A CA 1
ATOM 724 C C . ASP A 1 94 ? -10.706 -8.238 24.681 1.00 95.75 94 ASP A C 1
ATOM 726 O O . ASP A 1 94 ? -9.824 -7.443 25.025 1.00 95.75 94 ASP A O 1
ATOM 730 N N . LYS A 1 95 ? -11.977 -8.077 25.058 1.00 94.88 95 LYS A N 1
ATOM 731 C CA . LYS A 1 95 ? -12.431 -6.966 25.904 1.00 94.88 95 LYS A CA 1
ATOM 732 C C . LYS A 1 95 ? -12.001 -7.127 27.361 1.00 94.88 95 LYS A C 1
ATOM 734 O O . LYS A 1 95 ? -11.785 -6.113 28.022 1.00 94.88 95 LYS A O 1
ATOM 739 N N . ASP A 1 96 ? -11.892 -8.356 27.862 1.00 94.69 96 ASP A N 1
ATOM 740 C CA . ASP A 1 96 ? -11.513 -8.609 29.254 1.00 94.69 96 ASP A CA 1
ATOM 741 C C . ASP A 1 96 ? -10.016 -8.344 29.451 1.00 94.69 96 ASP A C 1
ATOM 743 O O . ASP A 1 96 ? -9.630 -7.662 30.406 1.00 94.69 96 ASP A O 1
ATOM 747 N N . GLU A 1 97 ? -9.183 -8.788 28.507 1.00 96.25 97 GLU A N 1
ATOM 748 C CA . GLU A 1 97 ? -7.755 -8.471 28.484 1.00 96.25 97 GLU A CA 1
ATOM 749 C C . GLU A 1 97 ? -7.520 -6.965 28.290 1.00 96.25 97 GLU A C 1
ATOM 751 O O . GLU A 1 97 ? -6.693 -6.370 28.984 1.00 96.25 97 GLU A O 1
ATOM 756 N N . ALA A 1 98 ? -8.292 -6.294 27.427 1.00 96.56 98 ALA A N 1
ATOM 757 C CA . ALA A 1 98 ? -8.208 -4.840 27.277 1.00 96.56 98 ALA A CA 1
ATOM 758 C C . ALA A 1 98 ? -8.524 -4.095 28.590 1.00 96.56 98 ALA A C 1
ATOM 760 O O . ALA A 1 98 ? -7.817 -3.156 28.961 1.00 96.56 98 ALA A O 1
ATOM 761 N N . VAL A 1 99 ? -9.552 -4.523 29.332 1.00 96.88 99 VAL A N 1
ATOM 762 C CA . VAL A 1 99 ? -9.895 -3.969 30.656 1.00 96.88 99 VAL A CA 1
ATOM 763 C C . VAL A 1 99 ? -8.770 -4.201 31.670 1.00 96.88 99 VAL A C 1
ATOM 765 O O . VAL A 1 99 ? -8.488 -3.322 32.492 1.00 96.88 99 VAL A O 1
ATOM 768 N N . GLU A 1 100 ? -8.118 -5.361 31.622 1.00 96.94 100 GLU A N 1
ATOM 769 C CA . GLU A 1 100 ? -6.969 -5.680 32.468 1.00 96.94 100 GLU A CA 1
ATOM 770 C C . GLU A 1 100 ? -5.751 -4.811 32.143 1.00 96.94 100 GLU A C 1
ATOM 772 O O . GLU A 1 100 ? -5.200 -4.184 33.049 1.00 96.94 100 GLU A O 1
ATOM 777 N N . ASN A 1 101 ? -5.402 -4.680 30.863 1.00 96.50 101 ASN A N 1
ATOM 778 C CA . ASN A 1 101 ? -4.297 -3.845 30.389 1.00 96.50 101 ASN A CA 1
ATOM 779 C C . ASN A 1 101 ? -4.506 -2.353 30.695 1.00 96.50 101 ASN A C 1
ATOM 781 O O . ASN A 1 101 ? -3.544 -1.624 30.934 1.00 96.50 101 ASN A O 1
ATOM 785 N N . LEU A 1 102 ? -5.760 -1.894 30.759 1.00 96.69 102 LEU A N 1
ATOM 786 C CA . LEU A 1 102 ? -6.114 -0.544 31.215 1.00 96.69 102 LEU A CA 1
ATOM 787 C C . LEU A 1 102 ? -6.070 -0.379 32.746 1.00 96.69 102 LEU A C 1
ATOM 789 O O . LEU A 1 102 ? -6.324 0.714 33.255 1.00 96.69 102 LEU A O 1
ATOM 793 N N . GLY A 1 103 ? -5.784 -1.442 33.501 1.00 97.12 103 GLY A N 1
ATOM 794 C CA . GLY A 1 103 ? -5.760 -1.427 34.965 1.00 97.12 103 GLY A CA 1
ATOM 795 C C . GLY A 1 103 ? -7.145 -1.276 35.600 1.00 97.12 103 GLY A C 1
ATOM 796 O O . GLY A 1 103 ? -7.256 -0.913 36.771 1.00 97.12 103 GLY A O 1
ATOM 797 N N . LEU A 1 104 ? -8.217 -1.541 34.846 1.00 97.56 104 LEU A N 1
ATOM 798 C CA . LEU A 1 104 ? -9.599 -1.341 35.287 1.00 97.56 104 LEU A CA 1
ATOM 799 C C . LEU A 1 104 ? -10.206 -2.577 35.955 1.00 97.56 104 LEU A C 1
ATOM 801 O O . LEU A 1 104 ? -11.247 -2.459 36.603 1.00 97.56 104 LEU A O 1
ATOM 805 N N . LYS A 1 105 ? -9.547 -3.737 35.863 1.00 95.88 105 LYS A N 1
ATOM 806 C CA . LYS A 1 105 ? -10.003 -5.000 36.467 1.00 95.88 105 LYS A CA 1
ATOM 807 C C . LYS A 1 105 ? -10.412 -4.859 37.946 1.00 95.88 105 LYS A C 1
ATOM 809 O O . LYS A 1 105 ? -11.541 -5.225 38.266 1.00 95.88 105 LYS A O 1
ATOM 814 N N . PRO A 1 106 ? -9.628 -4.201 38.832 1.00 96.12 106 PRO A N 1
ATOM 815 C CA . PRO A 1 106 ? -10.036 -4.013 40.227 1.00 96.12 106 PRO A C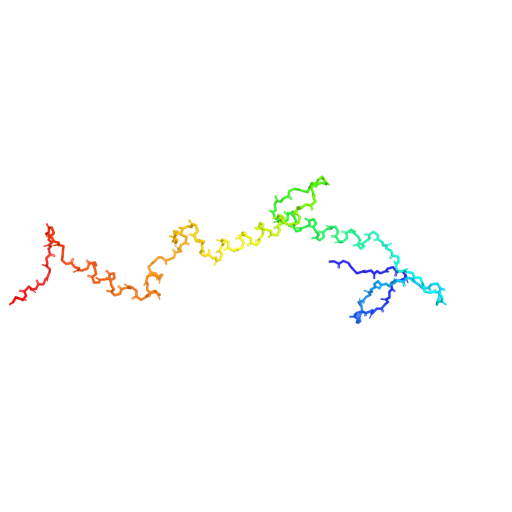A 1
ATOM 816 C C . PRO A 1 106 ? -11.308 -3.172 40.386 1.00 96.12 106 PRO A C 1
ATOM 818 O O . PRO A 1 106 ? -12.083 -3.388 41.315 1.00 96.12 106 PRO A O 1
ATOM 821 N N . THR A 1 107 ? -11.524 -2.192 39.507 1.00 96.88 107 THR A N 1
ATOM 822 C CA . THR A 1 107 ? -12.720 -1.341 39.523 1.00 96.88 107 THR A CA 1
ATOM 823 C C . THR A 1 107 ? -13.942 -2.124 39.060 1.00 96.88 107 THR A C 1
ATOM 825 O O . THR A 1 107 ? -14.986 -2.045 39.703 1.00 96.88 107 THR A O 1
ATOM 828 N N . VAL A 1 108 ? -13.805 -2.914 37.992 1.00 96.50 108 VAL A N 1
ATOM 829 C CA . VAL A 1 108 ? -14.872 -3.787 37.486 1.00 96.50 108 VAL A CA 1
ATOM 830 C C . VAL A 1 108 ? -15.267 -4.819 38.539 1.00 96.50 108 VAL A C 1
ATOM 832 O O . VAL A 1 108 ? -16.454 -4.977 38.813 1.00 96.50 108 VAL A O 1
ATOM 835 N N . ASP A 1 109 ? -14.301 -5.463 39.190 1.00 95.31 109 ASP A N 1
ATOM 836 C CA . ASP A 1 109 ? -14.578 -6.464 40.222 1.00 95.31 109 ASP A CA 1
ATOM 837 C C . ASP A 1 109 ? -15.231 -5.844 41.461 1.00 95.31 109 ASP A C 1
ATOM 839 O O . ASP A 1 109 ? -16.184 -6.401 42.009 1.00 95.31 109 ASP A O 1
ATOM 843 N N . LYS A 1 110 ? -14.784 -4.656 41.889 1.00 95.38 110 LYS A N 1
ATOM 844 C CA . LYS A 1 110 ? -15.451 -3.914 42.971 1.00 95.38 110 LYS A CA 1
ATOM 845 C C . LYS A 1 110 ? -16.880 -3.533 42.603 1.00 95.38 110 LYS A C 1
ATOM 847 O O . LYS A 1 110 ? -17.760 -3.666 43.443 1.00 95.38 110 LYS A O 1
ATOM 852 N N . ALA A 1 111 ? -17.114 -3.077 41.374 1.00 94.94 111 ALA A N 1
ATOM 853 C CA . ALA A 1 111 ? -18.445 -2.703 40.907 1.00 94.94 111 ALA A CA 1
ATOM 854 C C . ALA A 1 111 ? -19.383 -3.916 40.817 1.00 94.94 111 ALA A C 1
ATOM 856 O O . ALA A 1 111 ? -20.528 -3.823 41.244 1.00 94.94 111 ALA A O 1
ATOM 857 N N . LYS A 1 112 ? -18.889 -5.066 40.336 1.00 93.31 112 LYS A N 1
ATOM 858 C CA . LYS A 1 112 ? -19.644 -6.331 40.294 1.00 93.31 112 LYS A CA 1
ATOM 859 C C . LYS A 1 112 ? -20.061 -6.821 41.684 1.00 93.31 112 LYS A C 1
ATOM 861 O O . LYS A 1 112 ? -21.116 -7.425 41.810 1.00 93.31 112 LYS A O 1
ATOM 866 N N . ASN A 1 113 ? -19.245 -6.563 42.707 1.00 92.25 113 ASN A N 1
ATOM 867 C CA . ASN A 1 113 ? -19.516 -6.953 44.095 1.00 92.25 113 ASN A CA 1
ATOM 868 C C . ASN A 1 113 ? -20.177 -5.839 44.931 1.00 92.25 113 ASN A C 1
ATOM 870 O O . ASN A 1 113 ? -20.315 -5.983 46.147 1.00 92.25 113 ASN A O 1
ATOM 874 N N . ALA A 1 114 ? -20.527 -4.702 44.324 1.00 93.31 114 ALA A N 1
ATOM 875 C CA . ALA A 1 114 ? -21.148 -3.597 45.040 1.00 93.31 114 ALA A CA 1
ATOM 876 C C . ALA A 1 114 ? -22.635 -3.880 45.288 1.00 93.31 114 ALA A C 1
ATOM 878 O O . ALA A 1 114 ? -23.358 -4.273 44.375 1.00 93.31 114 ALA A O 1
ATOM 879 N N . VAL A 1 115 ? -23.088 -3.608 46.512 1.00 92.31 115 VAL A N 1
ATOM 880 C CA . VAL A 1 115 ? -24.496 -3.724 46.915 1.00 92.31 115 VAL A CA 1
ATOM 881 C C . VAL A 1 115 ? -25.336 -2.707 46.143 1.00 92.31 115 VAL A C 1
ATOM 883 O O . VAL A 1 115 ? -25.041 -1.506 46.174 1.00 92.31 115 VAL A O 1
ATOM 886 N N . GLN A 1 116 ? -26.389 -3.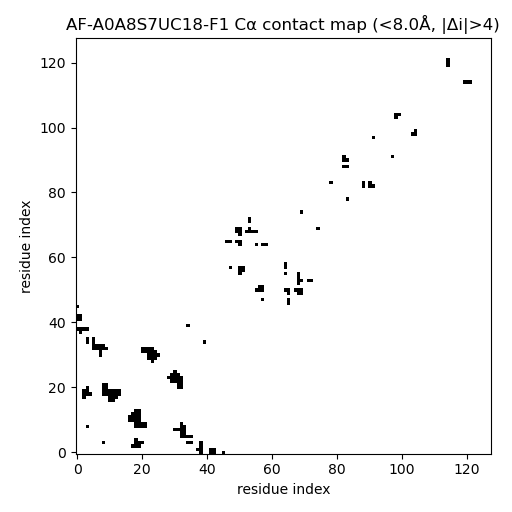170 45.470 1.00 93.06 116 GLN A N 1
ATOM 887 C CA . GLN A 1 116 ? -27.284 -2.296 44.708 1.00 93.06 116 GLN A CA 1
ATOM 888 C C . GLN A 1 116 ? -28.257 -1.511 45.602 1.00 93.06 116 GLN A C 1
ATOM 890 O O . GLN A 1 116 ? -28.662 -1.945 46.682 1.00 93.06 116 GLN A O 1
ATOM 895 N N . ARG A 1 117 ? -28.641 -0.309 45.155 1.00 92.25 117 ARG A N 1
ATOM 896 C CA . ARG A 1 117 ? -29.481 0.617 45.943 1.00 92.25 117 ARG A CA 1
ATOM 897 C C . ARG A 1 117 ? -30.963 0.247 45.955 1.00 92.25 117 ARG A C 1
ATOM 899 O O . ARG A 1 117 ? -31.676 0.671 46.858 1.00 92.25 117 ARG A O 1
ATOM 906 N N . ASP A 1 118 ? -31.420 -0.474 44.943 1.00 93.44 118 ASP A N 1
ATOM 907 C CA . ASP A 1 118 ? -32.796 -0.941 44.758 1.00 93.44 118 ASP A CA 1
ATOM 908 C C . ASP A 1 118 ? -33.078 -2.287 45.445 1.00 93.44 118 ASP A C 1
ATOM 910 O O . ASP A 1 118 ? -34.217 -2.754 45.446 1.00 93.44 118 ASP A O 1
ATOM 914 N N . GLY A 1 119 ? -32.072 -2.849 46.118 1.00 88.44 119 GLY A N 1
ATOM 915 C CA . GLY A 1 119 ? -32.172 -4.066 46.911 1.00 88.44 119 GLY A CA 1
ATOM 916 C C . GLY A 1 119 ? -31.238 -5.144 46.380 1.00 88.44 119 GLY A C 1
ATOM 917 O O . GLY A 1 119 ? -31.173 -5.390 45.182 1.00 88.44 119 GLY A O 1
ATOM 918 N N . ASP A 1 120 ? -30.512 -5.792 47.287 1.00 92.69 120 ASP A N 1
ATOM 919 C CA . ASP A 1 120 ? -29.517 -6.801 46.936 1.00 92.69 120 ASP A CA 1
ATOM 920 C C . ASP A 1 120 ? -29.349 -7.823 48.070 1.00 92.69 120 ASP A C 1
ATOM 922 O O . ASP A 1 120 ? -29.702 -7.557 49.224 1.00 92.69 120 ASP A O 1
AT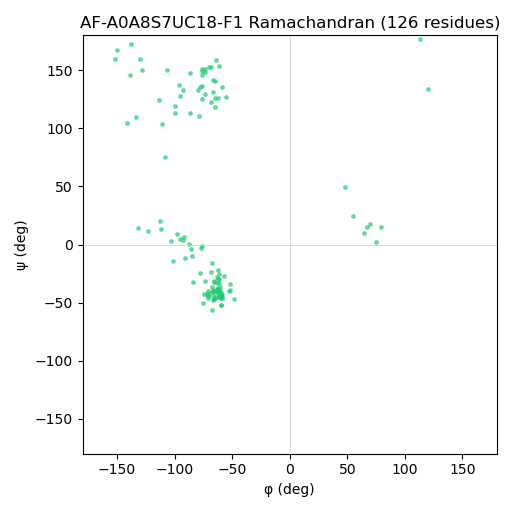OM 926 N N . THR A 1 121 ? -28.811 -8.999 47.751 1.00 90.44 121 THR A N 1
ATOM 927 C CA . THR A 1 121 ? -28.546 -10.061 48.730 1.00 90.44 121 THR A CA 1
ATOM 928 C C . THR A 1 121 ? -27.080 -10.043 49.135 1.00 90.44 121 THR A C 1
ATOM 930 O O . THR A 1 121 ? -26.197 -10.274 48.315 1.00 90.44 121 THR A O 1
ATOM 933 N N . MET A 1 122 ? -26.805 -9.824 50.422 1.00 91.25 122 MET A N 1
ATOM 934 C CA . MET A 1 122 ? -25.436 -9.824 50.940 1.00 91.25 122 MET A CA 1
ATOM 935 C C . MET A 1 122 ? -25.050 -11.181 51.530 1.00 91.25 122 MET A C 1
ATOM 937 O O . MET A 1 122 ? -25.808 -11.773 52.295 1.00 91.25 122 MET A O 1
ATOM 941 N N . THR A 1 123 ? -23.834 -11.644 51.236 1.00 89.75 123 THR A N 1
ATOM 942 C CA . THR A 1 123 ? -23.255 -12.875 51.806 1.00 89.75 123 THR A CA 1
ATOM 943 C C . THR A 1 123 ? -22.321 -12.610 52.996 1.00 89.75 123 THR A C 1
ATOM 945 O O . THR A 1 123 ? -21.631 -13.522 53.446 1.00 89.75 123 THR A O 1
ATOM 948 N N . GLY A 1 124 ? -22.275 -11.373 53.506 1.00 86.25 124 GLY A N 1
ATOM 949 C CA . GLY A 1 124 ? -21.405 -10.943 54.606 1.00 86.25 124 GLY A CA 1
ATOM 950 C C . GLY A 1 124 ? -22.103 -10.024 55.614 1.00 86.25 124 GLY A C 1
ATOM 951 O O . GLY A 1 124 ? -23.238 -9.594 55.410 1.00 86.25 124 GLY A O 1
ATOM 952 N N . GLU A 1 125 ? -21.416 -9.730 56.718 1.00 87.19 125 GLU A N 1
ATOM 953 C CA . GLU A 1 125 ? -21.936 -8.887 57.800 1.00 87.19 125 GLU A CA 1
ATOM 954 C C . GLU A 1 125 ? -21.830 -7.392 57.465 1.00 87.19 125 GLU A C 1
ATOM 956 O O . GLU A 1 125 ? -20.767 -6.905 57.076 1.00 87.19 125 GLU A O 1
ATOM 961 N N . LEU A 1 126 ? -22.911 -6.642 57.695 1.00 89.06 126 LEU A N 1
ATOM 962 C CA . LEU A 1 126 ? -22.878 -5.181 57.708 1.00 89.06 126 LEU A CA 1
ATOM 963 C C . LEU A 1 126 ? -22.489 -4.711 59.118 1.00 89.06 126 LEU A C 1
ATOM 965 O O . LEU A 1 126 ? -23.254 -4.901 60.064 1.00 89.06 126 LEU A O 1
ATOM 969 N N . LYS A 1 127 ? -21.315 -4.095 59.268 1.00 86.62 127 LYS A N 1
ATOM 970 C CA . LYS A 1 127 ? -20.914 -3.433 60.520 1.00 86.62 127 LYS A CA 1
ATOM 971 C C . LYS A 1 127 ? -21.143 -1.935 60.372 1.00 86.62 127 LYS A C 1
ATOM 973 O O . LYS A 1 127 ? -20.503 -1.309 59.531 1.00 86.62 127 LYS A O 1
ATOM 978 N N . ILE A 1 128 ? -22.090 -1.415 61.150 1.00 81.19 128 ILE A N 1
ATOM 979 C CA . ILE A 1 128 ? -22.458 0.006 61.213 1.00 81.19 128 ILE A CA 1
ATOM 980 C C . ILE A 1 128 ? -21.750 0.643 62.405 1.00 81.19 128 ILE A C 1
ATOM 982 O O . ILE A 1 128 ? -21.728 -0.013 63.472 1.00 81.19 128 ILE A O 1
#

pLDDT: mean 92.39, std 4.77, range [72.88, 97.56]

Secondary structure (DSSP, 8-state):
-----STTSBTTTTSTT--B----BGGGTBPPPPP-HHHHHHHHHHHHHHHHHTTPPP-TT-S-HHHHHHHHHHHHHHHHHS--GGGTTTT-S-HHHHHHHTT-HHHHHHHHTSPPTT----SS--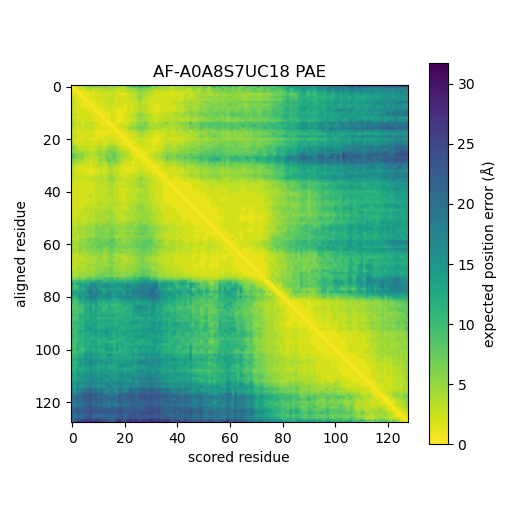--

Sequence (128 aa):
MHRIDTLTAVKDKFGPGKNGFTDGNLRTGRLATWLNSAMWDAIQEEICGVIEKAGIELNKEEHDQLYKAILLLVGGAINEEALLIKNNLSDVEDKDEAVENLGLKPTVDKAKNAVQRDGDTMTGELKI